Protein AF-A0A9X8Y804-F1 (afdb_monomer_lite)

Organism: NCBI:txid1849041

Structure (mmCIF, N/CA/C/O backbone):
data_AF-A0A9X8Y804-F1
#
_entry.id   AF-A0A9X8Y804-F1
#
loop_
_atom_site.group_PDB
_atom_site.id
_atom_site.type_symbol
_atom_site.label_atom_id
_atom_site.label_alt_id
_atom_site.label_comp_id
_atom_site.label_asym_id
_atom_site.label_entity_id
_atom_site.label_seq_id
_atom_site.pdbx_PDB_ins_code
_atom_site.Cartn_x
_atom_site.Cartn_y
_atom_site.Cartn_z
_atom_site.occupancy
_atom_site.B_iso_or_equiv
_atom_site.auth_seq_id
_atom_site.auth_comp_id
_atom_site.auth_asym_id
_atom_site.auth_atom_id
_atom_site.pdbx_PDB_model_num
ATOM 1 N N . MET A 1 1 ? -8.327 6.550 2.848 1.00 52.97 1 MET A N 1
ATOM 2 C CA . MET A 1 1 ? -7.069 6.947 2.173 1.00 52.97 1 MET A CA 1
ATOM 3 C C . MET A 1 1 ? -7.416 7.907 1.046 1.00 52.97 1 MET A C 1
ATOM 5 O O . MET A 1 1 ? -8.348 7.614 0.311 1.00 52.97 1 MET A O 1
ATOM 9 N N . SER A 1 2 ? -6.737 9.048 0.917 1.00 62.41 2 SER A N 1
ATOM 10 C CA . SER A 1 2 ? -6.934 9.948 -0.228 1.00 62.41 2 SER A CA 1
ATOM 11 C C . SER A 1 2 ? -6.295 9.351 -1.490 1.00 62.41 2 SER A C 1
ATOM 13 O O . SER A 1 2 ? -5.238 8.718 -1.424 1.00 62.41 2 SER A O 1
ATOM 15 N N . GLN A 1 3 ? -6.920 9.554 -2.654 1.00 70.00 3 GLN A N 1
ATOM 16 C CA . GLN A 1 3 ? -6.417 9.049 -3.944 1.00 70.00 3 GLN A CA 1
ATOM 17 C C . GLN A 1 3 ? -4.997 9.558 -4.268 1.00 70.00 3 GLN A C 1
ATOM 19 O O . GLN A 1 3 ? -4.234 8.891 -4.964 1.00 70.00 3 GLN A O 1
ATOM 24 N N . GLN A 1 4 ? -4.621 10.715 -3.720 1.00 72.50 4 GLN A N 1
ATOM 25 C CA . GLN A 1 4 ? -3.293 11.314 -3.859 1.00 72.50 4 GLN A CA 1
ATOM 26 C C . GLN A 1 4 ? -2.216 10.535 -3.093 1.00 72.50 4 GLN A C 1
ATOM 28 O O . GLN A 1 4 ? -1.166 10.236 -3.657 1.00 72.50 4 GLN A O 1
ATOM 33 N N . ALA A 1 5 ? -2.488 10.136 -1.845 1.00 68.75 5 ALA A N 1
ATOM 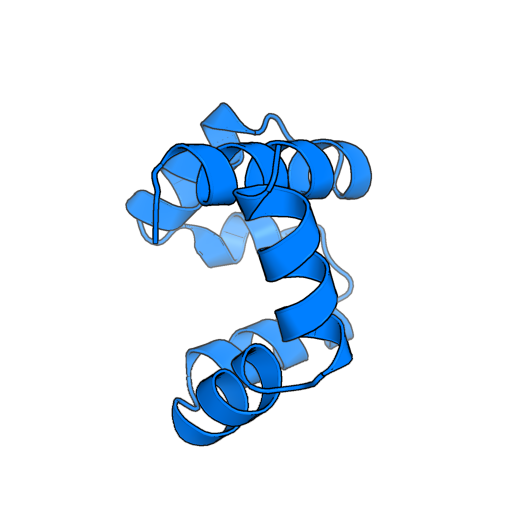34 C CA . ALA A 1 5 ? -1.555 9.325 -1.062 1.00 68.75 5 ALA A CA 1
ATOM 35 C C . ALA A 1 5 ? -1.317 7.963 -1.732 1.00 68.75 5 ALA A C 1
ATOM 37 O O . ALA A 1 5 ? -0.178 7.509 -1.836 1.00 68.75 5 ALA A O 1
ATOM 38 N N . MET A 1 6 ? -2.386 7.359 -2.261 1.00 75.50 6 MET A N 1
ATOM 39 C CA . MET A 1 6 ? -2.299 6.127 -3.042 1.00 75.50 6 MET A CA 1
ATOM 40 C C . MET A 1 6 ? -1.442 6.325 -4.300 1.00 75.50 6 MET A C 1
ATOM 42 O O . MET A 1 6 ? -0.528 5.546 -4.543 1.00 75.50 6 MET A O 1
ATOM 46 N N . ASN A 1 7 ? -1.660 7.396 -5.070 1.00 79.62 7 ASN A N 1
ATOM 47 C CA . ASN A 1 7 ? -0.866 7.673 -6.271 1.00 79.62 7 ASN A CA 1
ATOM 48 C C . ASN A 1 7 ? 0.620 7.876 -6.003 1.00 79.62 7 ASN A C 1
ATOM 50 O O . ASN A 1 7 ? 1.450 7.372 -6.756 1.00 79.62 7 ASN A O 1
ATOM 54 N N . SER A 1 8 ? 0.964 8.579 -4.932 1.00 79.62 8 SER A N 1
ATOM 55 C CA . SER A 1 8 ? 2.359 8.802 -4.566 1.00 79.62 8 SER A CA 1
ATOM 56 C C . SER A 1 8 ? 3.047 7.506 -4.115 1.00 79.62 8 SER A C 1
ATOM 58 O O . SER A 1 8 ? 4.198 7.261 -4.483 1.00 79.62 8 SER A O 1
ATOM 60 N N . LEU A 1 9 ? 2.333 6.628 -3.396 1.00 79.12 9 LEU A N 1
ATOM 61 C CA . LEU A 1 9 ? 2.821 5.285 -3.060 1.00 79.12 9 LEU A CA 1
ATOM 62 C C . LEU A 1 9 ? 3.014 4.424 -4.311 1.00 79.12 9 LEU A C 1
ATOM 64 O O . LEU A 1 9 ? 4.055 3.789 -4.459 1.00 79.12 9 LEU A O 1
ATOM 68 N N . LEU A 1 10 ? 2.049 4.444 -5.232 1.00 82.38 10 LEU A N 1
ATOM 69 C CA . LEU A 1 10 ? 2.127 3.719 -6.500 1.00 82.38 10 LEU A CA 1
ATOM 70 C C . LEU A 1 10 ? 3.278 4.224 -7.374 1.00 82.38 10 LEU A C 1
ATOM 72 O O . LEU A 1 10 ? 3.972 3.415 -7.979 1.00 82.38 10 LEU A O 1
ATOM 76 N N . GLY A 1 11 ? 3.523 5.536 -7.414 1.00 83.31 11 GLY A N 1
ATOM 77 C CA . GLY A 1 11 ? 4.657 6.131 -8.127 1.00 83.31 11 GLY A CA 1
ATOM 78 C C . GLY A 1 11 ? 5.998 5.640 -7.589 1.00 83.31 11 GLY A C 1
ATOM 79 O O . GLY A 1 11 ? 6.863 5.212 -8.353 1.00 83.31 11 GLY A O 1
ATOM 80 N N . MET A 1 12 ? 6.148 5.633 -6.265 1.00 81.31 12 MET A N 1
ATOM 81 C CA . MET A 1 12 ? 7.374 5.180 -5.610 1.00 81.31 12 MET A CA 1
ATOM 82 C C . MET A 1 12 ? 7.575 3.664 -5.747 1.00 81.31 12 MET A C 1
ATOM 84 O O . MET A 1 12 ? 8.683 3.209 -6.0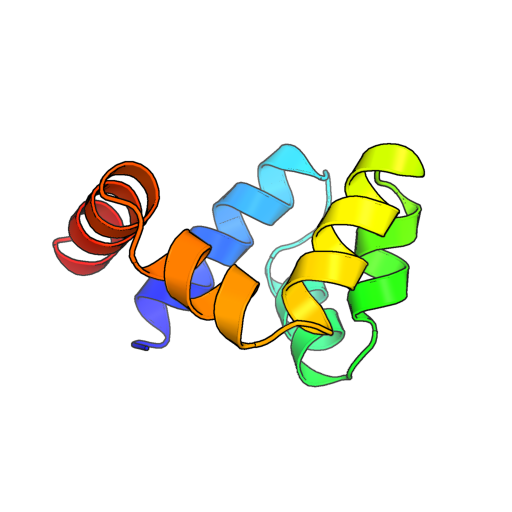37 1.00 81.31 12 MET A O 1
ATOM 88 N N . ALA A 1 13 ? 6.503 2.882 -5.597 1.00 79.94 13 ALA A N 1
ATOM 89 C CA . ALA A 1 13 ? 6.516 1.445 -5.845 1.00 79.94 13 ALA A CA 1
ATOM 90 C C . ALA A 1 13 ? 6.862 1.142 -7.307 1.00 79.94 13 ALA A C 1
ATOM 92 O O . ALA A 1 13 ? 7.690 0.278 -7.571 1.00 79.94 13 ALA A O 1
ATOM 93 N N . GLY A 1 14 ? 6.306 1.899 -8.252 1.00 80.56 14 GLY A N 1
ATOM 94 C CA . GLY A 1 14 ? 6.599 1.766 -9.674 1.00 80.56 14 GLY A CA 1
ATOM 95 C C . GLY A 1 14 ? 8.064 1.997 -10.005 1.00 80.56 14 GLY A C 1
ATOM 96 O O . GLY A 1 14 ? 8.686 1.162 -10.656 1.00 80.56 14 GLY A O 1
ATOM 97 N N . GLN A 1 15 ? 8.654 3.061 -9.461 1.00 80.81 15 GLN A N 1
ATOM 98 C CA . GLN A 1 15 ? 10.085 3.331 -9.613 1.00 80.81 15 GLN A CA 1
ATOM 99 C C . GLN A 1 15 ? 10.966 2.239 -8.993 1.00 80.81 15 GLN A C 1
ATOM 101 O O . GLN A 1 15 ? 11.968 1.851 -9.586 1.00 80.81 15 GLN A O 1
ATOM 106 N N . LYS A 1 16 ? 10.599 1.724 -7.814 1.00 75.62 16 LYS A N 1
ATOM 107 C CA . LYS A 1 16 ? 11.357 0.668 -7.121 1.00 75.62 16 LYS A CA 1
ATOM 108 C C . LYS A 1 16 ? 11.246 -0.698 -7.799 1.00 75.62 16 LYS A C 1
ATOM 110 O O . LYS A 1 16 ? 12.196 -1.471 -7.739 1.00 75.62 16 LYS A O 1
ATOM 115 N N . LEU A 1 17 ? 10.095 -0.998 -8.396 1.00 74.62 17 LEU A N 1
ATOM 116 C CA . LEU A 1 17 ? 9.779 -2.293 -9.006 1.00 74.62 17 LEU A CA 1
ATOM 117 C C . LEU A 1 17 ? 9.972 -2.302 -10.530 1.00 74.62 17 LEU A C 1
ATOM 119 O O . LEU A 1 17 ? 9.758 -3.336 -11.158 1.00 74.62 17 LEU A O 1
ATOM 123 N N . GLY A 1 18 ? 10.325 -1.164 -11.137 1.00 76.62 18 GLY A N 1
ATOM 124 C CA . GLY A 1 18 ? 10.403 -1.015 -12.592 1.00 76.62 18 GLY A CA 1
ATOM 125 C C . GLY A 1 18 ? 9.050 -1.182 -13.298 1.00 76.62 18 GLY A C 1
ATOM 126 O O . GLY A 1 18 ? 9.013 -1.575 -14.460 1.00 76.62 18 GLY A O 1
ATOM 127 N N . LYS A 1 19 ? 7.933 -0.926 -12.603 1.00 78.06 19 LYS A N 1
ATOM 128 C CA . LYS A 1 19 ? 6.566 -1.065 -13.133 1.00 78.06 19 LYS A CA 1
ATOM 129 C C . LYS A 1 19 ? 5.870 0.291 -13.222 1.00 78.06 19 LYS A C 1
ATOM 131 O O . LYS A 1 19 ? 6.152 1.203 -12.451 1.00 78.06 19 LYS A O 1
ATOM 136 N N . ASN A 1 20 ? 4.930 0.441 -14.150 1.00 83.50 20 ASN A N 1
ATOM 137 C CA . ASN A 1 20 ? 4.191 1.693 -14.282 1.00 83.50 20 ASN A CA 1
ATOM 138 C C . ASN A 1 20 ? 3.187 1.854 -13.112 1.00 83.50 20 ASN A C 1
ATOM 140 O O . ASN A 1 20 ? 2.439 0.912 -12.837 1.00 83.50 20 ASN A O 1
ATOM 144 N N . PRO A 1 21 ? 3.116 3.014 -12.428 1.00 82.00 21 PRO A N 1
ATOM 145 C CA . PRO A 1 21 ? 2.156 3.261 -11.345 1.00 82.00 21 PRO A CA 1
ATOM 146 C C . PRO A 1 21 ? 0.687 3.040 -11.735 1.00 82.00 21 PRO A C 1
ATOM 148 O O . PRO A 1 21 ? -0.100 2.587 -10.905 1.00 82.00 21 PRO A O 1
ATOM 151 N N . GLN A 1 22 ? 0.303 3.316 -12.986 1.00 83.62 22 GLN A N 1
ATOM 152 C CA . GLN A 1 22 ? -1.058 3.039 -13.466 1.00 83.62 22 GLN A CA 1
ATOM 153 C C . GLN A 1 22 ? -1.315 1.539 -13.616 1.00 83.62 22 GLN A C 1
ATOM 155 O O . GLN A 1 22 ? -2.380 1.066 -13.229 1.00 83.62 22 GLN A O 1
ATOM 160 N N . GLN A 1 23 ? -0.325 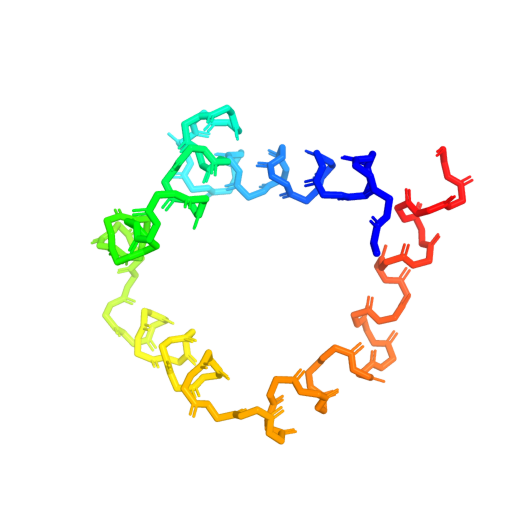0.779 -14.093 1.00 82.62 23 GLN A N 1
ATOM 161 C CA . GLN A 1 23 ? -0.416 -0.683 -14.152 1.00 82.62 23 GLN A CA 1
ATOM 162 C C . GLN A 1 23 ? -0.454 -1.293 -12.749 1.00 82.62 23 GLN A C 1
ATOM 164 O O . GLN A 1 23 ? -1.235 -2.202 -12.502 1.00 82.62 23 GLN A O 1
ATOM 169 N N . LEU A 1 24 ? 0.335 -0.759 -11.812 1.00 81.44 24 LEU A N 1
ATOM 170 C CA . LEU A 1 24 ? 0.287 -1.132 -10.397 1.00 81.44 24 LEU A CA 1
ATOM 171 C C . LEU A 1 24 ? -1.104 -0.919 -9.806 1.00 81.44 24 LEU A C 1
ATOM 173 O O . LEU A 1 24 ? -1.622 -1.810 -9.140 1.00 81.44 24 LEU A O 1
ATOM 177 N N . ARG A 1 25 ? -1.722 0.236 -10.075 1.00 82.69 25 ARG A N 1
ATOM 178 C CA . ARG A 1 25 ? -3.078 0.528 -9.611 1.00 82.69 25 ARG A CA 1
ATOM 179 C C . ARG A 1 25 ? -4.074 -0.500 -10.141 1.00 82.69 25 ARG A C 1
ATOM 181 O O . ARG A 1 25 ? -4.753 -1.134 -9.346 1.00 82.69 25 ARG A O 1
ATOM 188 N N . GLN A 1 26 ? -4.095 -0.702 -11.457 1.00 84.19 26 GLN A N 1
ATOM 189 C CA . GLN A 1 26 ? -5.000 -1.649 -12.106 1.00 84.19 26 GLN A CA 1
ATOM 190 C C . GLN A 1 26 ? -4.793 -3.079 -11.604 1.00 84.19 26 GLN A C 1
ATOM 192 O O . GLN A 1 26 ? -5.762 -3.801 -11.402 1.00 84.19 26 GLN A O 1
ATOM 197 N N . GLN A 1 27 ? -3.546 -3.481 -11.357 1.00 80.62 27 GLN A N 1
ATOM 198 C CA . GLN A 1 27 ? -3.239 -4.807 -10.830 1.00 80.62 27 GLN A CA 1
ATOM 199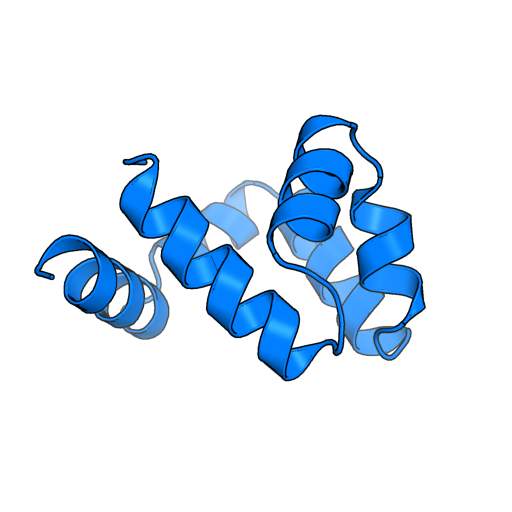 C C . GLN A 1 27 ? -3.671 -4.954 -9.367 1.00 80.62 27 GLN A C 1
ATOM 201 O O . GLN A 1 27 ? -4.158 -6.011 -8.986 1.00 80.62 27 GLN A O 1
ATOM 206 N N . ILE A 1 28 ? -3.564 -3.909 -8.545 1.00 78.62 28 ILE A N 1
ATOM 207 C CA . ILE A 1 28 ? -4.070 -3.941 -7.164 1.00 78.62 28 ILE A CA 1
ATOM 208 C C . ILE A 1 28 ? -5.603 -3.951 -7.143 1.00 78.62 28 ILE A C 1
ATOM 210 O O . ILE A 1 28 ? -6.193 -4.790 -6.467 1.00 78.62 28 ILE A O 1
ATOM 214 N N . GLU A 1 29 ? -6.244 -3.063 -7.904 1.00 78.94 29 GLU A N 1
ATOM 215 C CA . GLU A 1 29 ? -7.708 -2.959 -8.000 1.00 78.94 29 GLU A CA 1
ATOM 216 C C . GLU A 1 29 ? -8.334 -4.213 -8.625 1.00 78.94 29 GLU A C 1
ATOM 218 O O . GLU A 1 29 ? -9.406 -4.643 -8.212 1.00 78.94 29 GLU A O 1
ATOM 223 N N . GLY A 1 30 ? -7.644 -4.834 -9.583 1.00 76.50 30 GLY A N 1
ATOM 224 C CA . GLY A 1 30 ? -8.063 -6.070 -10.241 1.00 76.50 30 GLY A CA 1
ATOM 225 C C . GLY A 1 30 ? -7.700 -7.355 -9.490 1.00 76.50 30 GLY A C 1
ATOM 226 O O . GLY A 1 30 ? -7.930 -8.438 -10.020 1.00 76.50 30 GLY A O 1
ATOM 227 N N . GLY A 1 31 ? -7.098 -7.276 -8.295 1.00 69.69 31 GLY A N 1
ATOM 228 C CA . GLY A 1 31 ? -6.695 -8.455 -7.511 1.00 69.69 31 GLY A CA 1
ATOM 229 C C . GLY A 1 31 ? -5.453 -9.196 -8.035 1.00 69.69 31 GLY A C 1
ATOM 230 O O . GLY A 1 31 ? -5.048 -10.211 -7.472 1.00 69.69 31 GLY A O 1
ATOM 231 N N . GLN A 1 32 ? -4.786 -8.660 -9.057 1.00 75.88 32 GLN A N 1
ATOM 232 C CA . GLN A 1 32 ? -3.522 -9.136 -9.639 1.00 75.88 32 GLN A CA 1
ATOM 233 C C . GLN A 1 32 ? -2.288 -8.676 -8.842 1.00 75.88 32 GLN A C 1
ATOM 235 O O . GLN A 1 32 ? -1.179 -8.572 -9.367 1.00 75.88 32 GLN A O 1
ATOM 240 N N . VAL A 1 33 ? -2.437 -8.431 -7.535 1.00 72.06 33 VAL A N 1
ATOM 241 C CA . VAL A 1 33 ? -1.310 -8.109 -6.641 1.00 72.06 33 VAL A CA 1
ATOM 242 C C . VAL A 1 33 ? -0.229 -9.190 -6.733 1.00 72.06 33 VAL A C 1
ATOM 244 O O . VAL A 1 33 ? 0.959 -8.895 -6.669 1.00 72.06 33 VAL A O 1
ATOM 247 N N . LYS A 1 34 ? -0.622 -10.442 -6.974 1.00 68.44 34 LYS A N 1
ATOM 248 C CA . LYS A 1 34 ? 0.293 -11.575 -7.134 1.00 68.44 34 LYS A CA 1
ATOM 249 C C . LYS A 1 34 ? 1.272 -11.400 -8.307 1.00 68.44 34 LYS A C 1
ATOM 251 O O . LYS A 1 34 ? 2.441 -11.736 -8.154 1.00 68.44 34 LYS A O 1
ATOM 256 N N . ASP A 1 35 ? 0.843 -10.799 -9.417 1.00 70.94 35 ASP A N 1
ATOM 257 C CA . ASP A 1 35 ? 1.690 -10.510 -10.587 1.00 70.94 35 ASP A CA 1
ATOM 258 C C . ASP A 1 35 ? 2.658 -9.341 -10.342 1.00 70.94 35 ASP A C 1
ATOM 260 O O . ASP A 1 35 ? 3.738 -9.255 -10.937 1.00 70.94 35 ASP A O 1
ATOM 264 N N . LEU A 1 36 ? 2.313 -8.440 -9.420 1.00 69.12 36 LEU A N 1
ATOM 265 C CA . LEU A 1 36 ? 3.231 -7.418 -8.910 1.00 69.12 36 LEU A CA 1
ATOM 266 C C . LEU A 1 36 ? 4.307 -8.031 -8.019 1.00 69.12 36 LEU A C 1
ATOM 268 O O . LEU A 1 36 ? 5.475 -7.658 -8.122 1.00 69.12 36 LEU A O 1
ATOM 272 N N . LEU A 1 37 ? 3.909 -8.993 -7.186 1.00 71.50 37 LEU A N 1
ATOM 273 C CA . LEU A 1 37 ? 4.802 -9.734 -6.302 1.00 71.50 37 LEU A CA 1
ATOM 274 C C . LEU A 1 37 ? 5.660 -10.771 -7.039 1.00 71.50 37 LEU A C 1
ATOM 276 O O . LEU A 1 37 ? 6.704 -11.144 -6.521 1.00 71.50 37 LEU A O 1
ATOM 280 N N . GLY A 1 38 ? 5.276 -11.206 -8.241 1.00 68.19 38 GLY A N 1
ATOM 281 C CA . GLY A 1 38 ? 6.036 -12.187 -9.027 1.00 68.19 38 GLY A CA 1
ATOM 282 C C . GLY A 1 38 ? 7.435 -11.718 -9.447 1.00 68.19 38 GLY A C 1
ATOM 283 O O . GLY A 1 38 ? 8.322 -12.544 -9.628 1.00 68.19 38 GLY A O 1
ATOM 284 N N . ASN A 1 39 ? 7.652 -10.401 -9.542 1.00 70.31 39 ASN A N 1
ATOM 285 C CA . ASN A 1 39 ? 8.975 -9.812 -9.797 1.00 70.31 39 ASN A CA 1
ATOM 286 C C . ASN A 1 39 ? 9.749 -9.484 -8.507 1.00 70.31 39 ASN A C 1
ATOM 288 O O . ASN A 1 39 ? 10.884 -9.015 -8.578 1.00 70.31 39 ASN A O 1
ATOM 292 N N . LEU A 1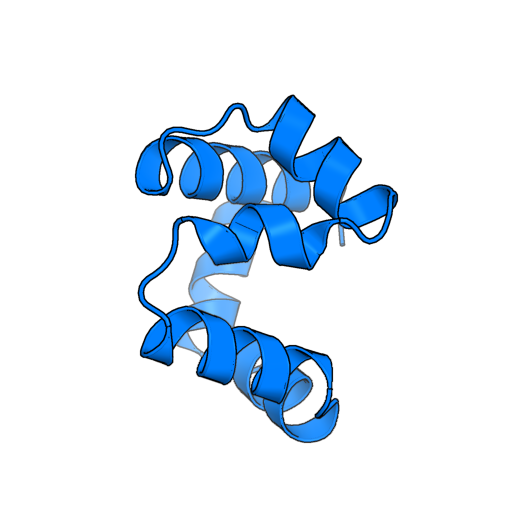 40 ? 9.137 -9.669 -7.335 1.00 70.25 40 LEU A N 1
ATOM 293 C CA . LEU A 1 40 ? 9.827 -9.563 -6.056 1.00 70.25 40 LEU A CA 1
ATOM 294 C C . LEU A 1 40 ? 10.482 -10.899 -5.718 1.00 70.25 40 LEU A C 1
ATOM 296 O O . LEU A 1 40 ? 10.000 -11.960 -6.107 1.00 70.25 40 LEU A O 1
ATOM 300 N N . ASP A 1 41 ? 11.558 -10.844 -4.932 1.00 79.44 41 ASP A N 1
ATOM 301 C CA . ASP A 1 41 ? 12.138 -12.053 -4.355 1.00 79.44 41 ASP A CA 1
ATOM 302 C C . ASP A 1 41 ? 11.039 -12.890 -3.678 1.00 79.44 41 ASP A C 1
ATOM 304 O O . ASP A 1 41 ? 10.207 -12.323 -2.957 1.00 79.44 41 ASP A O 1
ATOM 308 N N . PRO A 1 42 ? 11.044 -14.226 -3.824 1.00 77.50 42 PRO A N 1
ATOM 309 C CA . PRO A 1 42 ? 9.996 -15.096 -3.285 1.00 77.50 42 PRO A CA 1
ATOM 310 C C . PRO A 1 42 ? 9.800 -14.908 -1.775 1.00 77.50 42 PRO A C 1
ATOM 312 O O . PRO A 1 42 ? 8.680 -14.973 -1.271 1.00 77.50 42 PRO A O 1
ATOM 315 N N . GLN A 1 43 ? 10.873 -14.576 -1.055 1.00 80.94 43 GLN A N 1
ATOM 316 C CA . GLN A 1 43 ? 10.829 -14.263 0.370 1.00 80.94 43 GLN A CA 1
ATOM 317 C C . GLN A 1 43 ? 10.082 -12.949 0.669 1.00 80.94 43 GLN A C 1
ATOM 319 O O . GLN A 1 43 ? 9.304 -12.882 1.619 1.00 80.94 43 GLN A O 1
ATOM 324 N N . LYS A 1 44 ? 10.272 -11.909 -0.154 1.00 79.31 44 LYS A N 1
ATOM 325 C CA . LYS A 1 44 ? 9.553 -10.629 -0.031 1.00 79.31 44 LYS A CA 1
ATOM 326 C C . LYS A 1 44 ? 8.092 -10.788 -0.440 1.00 79.31 44 LYS A C 1
ATOM 328 O O . LYS A 1 44 ? 7.209 -10.290 0.250 1.00 79.31 44 LYS A O 1
ATOM 333 N N . ALA A 1 45 ? 7.832 -11.523 -1.520 1.00 81.38 45 ALA A N 1
ATOM 334 C CA . ALA A 1 45 ? 6.482 -11.843 -1.968 1.00 81.38 45 ALA A CA 1
ATOM 335 C C . ALA A 1 45 ? 5.692 -12.596 -0.885 1.00 81.38 45 ALA A C 1
ATOM 337 O O . ALA A 1 45 ? 4.551 -12.236 -0.599 1.00 81.38 45 ALA A O 1
ATOM 338 N N . ALA A 1 46 ? 6.311 -13.584 -0.229 1.00 83.38 46 ALA A N 1
ATOM 339 C CA . ALA A 1 46 ? 5.703 -14.317 0.877 1.00 83.38 46 ALA A CA 1
ATOM 340 C C . ALA A 1 46 ? 5.388 -13.411 2.076 1.00 83.38 46 ALA A C 1
ATOM 342 O O . ALA A 1 46 ? 4.283 -13.492 2.604 1.00 83.38 46 ALA A O 1
ATOM 343 N N . GLN A 1 47 ? 6.301 -12.511 2.460 1.00 83.12 47 GLN A N 1
ATOM 344 C CA . GLN A 1 47 ? 6.056 -11.550 3.544 1.00 83.12 47 GLN A CA 1
ATOM 345 C C . GLN A 1 47 ? 4.894 -10.605 3.231 1.00 83.12 47 GLN A C 1
ATOM 347 O O . GLN A 1 47 ? 4.037 -10.386 4.083 1.00 83.12 47 GLN A O 1
ATOM 352 N N . VAL A 1 48 ? 4.825 -10.070 2.006 1.00 82.19 48 VAL A N 1
ATOM 353 C CA . VAL A 1 48 ? 3.699 -9.212 1.606 1.00 82.19 48 VAL A CA 1
ATOM 354 C C . VAL A 1 48 ? 2.398 -10.007 1.607 1.00 82.19 48 VAL A C 1
ATOM 356 O O . VAL A 1 48 ? 1.395 -9.537 2.133 1.00 82.19 48 VAL A O 1
ATOM 359 N N . ASN A 1 49 ? 2.410 -11.231 1.081 1.00 80.88 49 ASN A N 1
ATOM 360 C CA . ASN A 1 49 ? 1.233 -12.092 1.078 1.00 80.88 49 ASN A CA 1
ATOM 361 C C . ASN A 1 49 ? 0.784 -12.447 2.508 1.00 80.88 49 ASN A C 1
ATOM 363 O O . ASN A 1 49 ? -0.409 -12.460 2.790 1.00 80.88 49 ASN A O 1
ATOM 367 N N . GLN A 1 50 ? 1.720 -12.681 3.430 1.00 85.00 50 GLN A N 1
ATOM 368 C CA . GLN A 1 50 ? 1.422 -12.889 4.847 1.00 85.00 50 GLN A CA 1
ATOM 369 C C . GLN A 1 50 ? 0.810 -11.646 5.486 1.00 85.00 50 GLN A C 1
ATOM 371 O O . GLN A 1 50 ? -0.209 -11.777 6.150 1.00 85.00 50 GLN A O 1
ATOM 376 N N . LEU A 1 51 ? 1.360 -10.452 5.241 1.00 83.81 51 LEU A N 1
ATOM 377 C CA . LEU A 1 51 ? 0.757 -9.210 5.727 1.00 83.81 51 LEU A CA 1
ATOM 378 C C . LEU A 1 51 ? -0.673 -9.037 5.202 1.00 83.81 51 LEU A C 1
ATOM 380 O O . LEU A 1 51 ? -1.574 -8.739 5.975 1.00 83.81 51 LEU A O 1
ATOM 384 N N . LEU A 1 52 ? -0.894 -9.237 3.900 1.00 80.31 52 LEU A N 1
ATOM 385 C CA . LEU A 1 52 ? -2.207 -9.047 3.275 1.00 80.31 52 LEU A CA 1
ATOM 386 C C . LEU A 1 52 ? -3.249 -10.061 3.759 1.00 80.31 52 LEU A C 1
ATOM 388 O O . LEU A 1 52 ? -4.412 -9.706 3.917 1.00 80.31 52 LEU A O 1
ATOM 392 N N . ASN A 1 53 ? -2.840 -11.305 4.018 1.00 84.31 53 ASN A N 1
ATOM 393 C CA . ASN A 1 53 ? -3.727 -12.332 4.571 1.00 84.31 53 ASN A CA 1
ATOM 394 C C . ASN A 1 53 ? -3.924 -12.206 6.088 1.00 84.31 53 ASN A C 1
ATOM 396 O O . ASN A 1 53 ? -4.765 -12.906 6.647 1.00 84.31 53 ASN A O 1
ATOM 400 N N . ASN A 1 54 ? -3.149 -11.355 6.766 1.00 86.56 54 ASN A N 1
ATOM 401 C CA . ASN A 1 54 ? -3.139 -11.270 8.218 1.00 86.56 54 ASN A CA 1
ATOM 402 C C . ASN A 1 54 ? -3.470 -9.838 8.674 1.00 86.56 54 ASN A C 1
ATOM 404 O O . ASN A 1 54 ? -2.567 -9.019 8.882 1.00 86.56 54 ASN A O 1
ATOM 408 N N . PRO A 1 55 ? -4.766 -9.509 8.835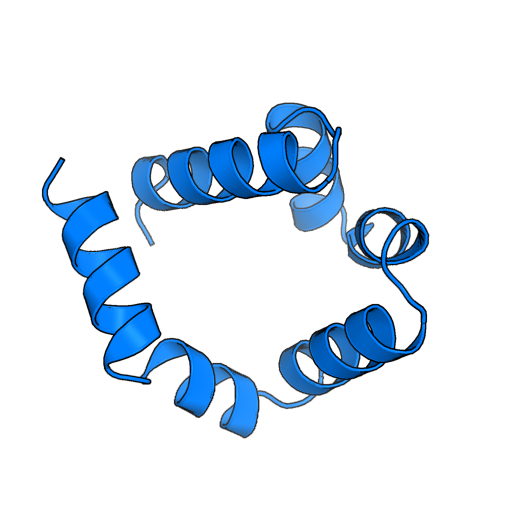 1.00 81.06 55 PRO A N 1
ATOM 409 C CA . PRO A 1 55 ? -5.223 -8.138 9.050 1.00 81.06 55 PRO A CA 1
ATOM 410 C C . PRO A 1 55 ? -4.605 -7.492 10.294 1.00 81.06 55 PRO A C 1
ATOM 412 O O . PRO A 1 55 ? -4.264 -6.317 10.248 1.00 81.06 55 PRO A O 1
ATOM 415 N N . GLN A 1 56 ? -4.349 -8.254 11.363 1.00 88.31 56 GLN A N 1
ATOM 416 C CA . GLN A 1 56 ? -3.684 -7.730 12.563 1.00 88.31 56 GLN A CA 1
ATOM 417 C C . GLN A 1 56 ? -2.239 -7.289 12.290 1.00 88.31 56 GLN A C 1
ATOM 419 O O . GLN A 1 56 ? -1.797 -6.256 12.793 1.00 88.31 56 GLN A O 1
ATOM 424 N N . GLN A 1 57 ? -1.485 -8.052 11.492 1.00 87.06 57 GLN A N 1
ATOM 425 C CA . GLN A 1 57 ? -0.120 -7.671 11.117 1.00 87.06 57 GLN A CA 1
ATOM 426 C C . GLN A 1 57 ? -0.124 -6.484 10.160 1.00 87.06 57 GLN A C 1
ATOM 428 O O . GLN A 1 57 ? 0.707 -5.587 10.297 1.00 87.06 57 GLN A O 1
ATOM 433 N N . LEU A 1 58 ? -1.076 -6.449 9.225 1.00 85.06 58 LEU A N 1
ATOM 434 C CA . LEU A 1 58 ? -1.272 -5.302 8.348 1.00 85.06 58 LEU A CA 1
ATOM 435 C C . LEU A 1 58 ? -1.586 -4.039 9.154 1.00 85.06 58 LEU A C 1
ATOM 437 O O . LEU A 1 58 ? -0.971 -3.001 8.925 1.00 85.06 58 LEU A O 1
ATOM 441 N N . GLU A 1 59 ? -2.486 -4.126 10.133 1.00 85.06 59 GLU A N 1
ATOM 442 C CA . GLU A 1 59 ? -2.810 -3.017 11.026 1.00 85.06 59 GLU A CA 1
ATOM 443 C C . GLU A 1 59 ? -1.598 -2.558 11.827 1.00 85.06 59 GLU A C 1
ATOM 445 O O . GLU A 1 59 ? -1.372 -1.355 11.920 1.00 85.06 59 GLU A O 1
ATOM 450 N N . GLN A 1 60 ? -0.792 -3.469 12.375 1.00 87.81 60 GLN A N 1
ATOM 451 C CA . GLN A 1 60 ? 0.441 -3.111 13.083 1.00 87.81 60 GLN A CA 1
ATOM 452 C C . GLN A 1 60 ? 1.464 -2.452 12.155 1.00 87.81 60 GLN A C 1
ATOM 454 O O . GLN A 1 60 ? 2.081 -1.452 12.524 1.00 87.81 60 GLN A O 1
ATOM 459 N N . PHE A 1 61 ? 1.616 -2.968 10.936 1.00 86.38 61 PHE A N 1
ATOM 460 C CA . PHE A 1 61 ? 2.506 -2.406 9.930 1.00 86.38 61 PHE A CA 1
ATOM 461 C C . PHE A 1 61 ? 2.084 -0.989 9.536 1.00 86.38 61 PHE A C 1
ATOM 463 O O . PHE A 1 61 ? 2.895 -0.065 9.605 1.00 86.38 61 PHE A O 1
ATOM 470 N N . LEU A 1 62 ? 0.803 -0.792 9.211 1.00 84.25 62 LEU A N 1
ATOM 471 C CA . LEU A 1 62 ? 0.219 0.520 8.927 1.00 84.25 62 LEU A CA 1
ATOM 472 C C . LEU A 1 62 ? 0.304 1.454 10.136 1.00 84.25 62 LEU A C 1
ATOM 474 O O . LEU A 1 62 ? 0.505 2.659 9.975 1.00 84.25 62 LEU A O 1
ATOM 478 N N . ASN A 1 63 ? 0.181 0.902 11.347 1.00 86.38 63 ASN A N 1
ATOM 479 C CA . ASN A 1 63 ? 0.270 1.678 12.571 1.00 86.38 63 ASN A CA 1
ATOM 480 C C . ASN A 1 63 ? 1.702 1.992 13.017 1.00 86.38 63 ASN A C 1
ATOM 482 O O . ASN A 1 63 ? 1.882 2.800 13.936 1.00 86.38 63 ASN A O 1
ATOM 486 N N . SER A 1 64 ? 2.707 1.381 12.392 1.00 91.06 64 SER A N 1
ATOM 487 C CA . SER A 1 64 ? 4.101 1.590 12.759 1.00 91.06 64 SER A CA 1
ATOM 488 C C . SER A 1 64 ? 4.489 3.065 12.571 1.00 91.06 64 SER A C 1
ATOM 490 O O . SER A 1 64 ? 4.063 3.705 11.605 1.00 91.06 64 SER A O 1
ATOM 492 N N . PRO A 1 65 ? 5.306 3.649 13.466 1.00 83.50 65 PRO A N 1
ATOM 493 C CA . PRO A 1 65 ? 5.677 5.066 13.396 1.00 83.50 65 PRO A CA 1
ATOM 494 C C . PRO A 1 65 ? 6.404 5.419 12.092 1.00 83.50 65 PRO A C 1
ATOM 496 O O . PRO A 1 65 ? 6.273 6.530 11.582 1.00 83.50 65 PRO A O 1
ATOM 499 N N . GLN A 1 66 ? 7.126 4.458 11.518 1.00 82.19 66 GLN A N 1
ATOM 500 C CA . GLN A 1 66 ? 7.816 4.599 10.238 1.00 82.19 66 GLN A CA 1
ATOM 501 C C . GLN A 1 66 ? 6.811 4.742 9.087 1.00 82.19 66 GLN A C 1
ATOM 503 O O . GLN A 1 66 ? 6.913 5.680 8.295 1.00 82.19 66 GLN A O 1
ATOM 508 N N . VAL A 1 67 ? 5.798 3.872 9.031 1.00 86.25 67 VAL A N 1
ATOM 509 C CA . VAL A 1 67 ? 4.747 3.934 8.006 1.00 86.25 67 VAL A CA 1
ATOM 510 C C . VAL A 1 67 ? 3.834 5.136 8.229 1.00 86.25 67 VAL A C 1
ATOM 512 O O . VAL A 1 67 ? 3.567 5.869 7.281 1.00 86.25 67 VAL A O 1
ATOM 515 N N . LYS A 1 68 ? 3.441 5.433 9.473 1.00 83.75 68 LYS A N 1
ATOM 516 C CA . LYS A 1 68 ? 2.696 6.655 9.819 1.00 83.75 68 LYS A CA 1
ATOM 517 C C . LYS A 1 68 ? 3.439 7.919 9.395 1.00 83.75 68 LYS A C 1
ATOM 519 O O . LYS A 1 68 ? 2.825 8.816 8.829 1.00 83.75 68 LYS A O 1
ATOM 524 N N . GLY A 1 69 ? 4.751 7.987 9.624 1.00 85.06 69 GLY A N 1
ATOM 525 C CA . GLY A 1 69 ? 5.585 9.115 9.210 1.00 85.06 69 GLY A CA 1
ATOM 526 C C . GLY A 1 69 ? 5.679 9.259 7.690 1.00 85.06 69 GLY A C 1
ATOM 527 O O . GLY A 1 69 ? 5.611 10.373 7.174 1.00 85.06 69 GLY A O 1
ATOM 528 N N . LEU A 1 70 ? 5.781 8.145 6.959 1.00 81.69 70 LEU A N 1
ATOM 529 C CA . LEU A 1 70 ? 5.731 8.142 5.494 1.00 81.69 70 LEU A CA 1
ATOM 530 C C . LEU A 1 70 ? 4.368 8.620 4.980 1.00 81.69 70 LEU A C 1
ATOM 532 O O . LEU A 1 70 ? 4.314 9.533 4.160 1.00 81.69 70 LEU A O 1
ATOM 536 N N . LEU A 1 71 ? 3.274 8.056 5.497 1.00 80.50 71 LEU A N 1
ATOM 537 C CA . LEU A 1 71 ? 1.906 8.438 5.137 1.00 80.50 71 LEU A CA 1
ATOM 538 C C . LEU A 1 71 ? 1.621 9.904 5.476 1.00 80.50 71 LEU A C 1
ATOM 540 O O . LEU A 1 71 ? 1.029 10.611 4.667 1.00 80.50 71 LEU A O 1
ATOM 544 N N . GLY A 1 72 ? 2.089 10.380 6.629 1.00 81.25 72 GLY A N 1
ATOM 545 C CA . GLY A 1 72 ? 1.987 11.780 7.031 1.00 81.25 72 GLY A CA 1
ATOM 546 C C . GLY A 1 72 ? 2.702 12.710 6.052 1.00 81.25 72 GLY A C 1
ATOM 547 O O . GLY A 1 72 ? 2.104 13.669 5.579 1.00 81.25 72 GLY A O 1
ATOM 548 N N . LYS A 1 73 ? 3.941 12.382 5.662 1.00 78.69 73 LYS A N 1
ATOM 549 C CA . LYS A 1 73 ? 4.700 13.146 4.654 1.00 78.69 73 LYS A CA 1
ATOM 550 C C . LYS A 1 73 ? 4.051 13.124 3.267 1.00 78.69 73 LYS A C 1
ATOM 552 O O . LYS A 1 73 ? 4.194 14.086 2.523 1.00 78.69 73 LYS A O 1
ATOM 557 N N . LEU A 1 74 ? 3.364 12.036 2.917 1.00 70.00 74 LEU A N 1
ATOM 558 C CA . LEU A 1 74 ? 2.628 11.900 1.657 1.00 70.00 74 LEU A CA 1
ATOM 559 C C . LEU A 1 74 ? 1.310 12.685 1.658 1.00 70.00 74 LEU A C 1
ATOM 561 O O . LEU A 1 74 ? 0.904 13.157 0.605 1.00 70.00 74 LEU A O 1
ATOM 565 N N . MET A 1 75 ? 0.639 12.801 2.810 1.00 69.94 75 MET A N 1
ATOM 566 C CA . MET A 1 75 ? -0.629 13.529 2.959 1.00 69.94 75 MET A CA 1
ATOM 567 C C . MET A 1 75 ? -0.452 15.030 3.214 1.00 69.94 75 MET A C 1
ATOM 569 O O . MET A 1 75 ? -1.375 15.792 2.956 1.00 69.94 75 MET A O 1
ATOM 573 N N . GLN A 1 76 ? 0.702 15.460 3.726 1.00 67.31 76 GLN A N 1
ATOM 574 C CA . GLN A 1 76 ? 1.030 16.876 3.939 1.00 67.31 76 GLN A CA 1
ATOM 575 C C . GLN A 1 76 ? 1.538 17.592 2.675 1.00 67.31 76 GLN A C 1
ATOM 577 O O . GLN A 1 76 ? 1.966 18.741 2.769 1.00 67.31 76 GLN A O 1
ATOM 582 N N . LYS A 1 77 ? 1.535 16.923 1.517 1.00 50.06 77 LYS A N 1
ATOM 583 C CA . LYS A 1 77 ? 2.065 17.452 0.259 1.00 50.06 77 LYS A CA 1
ATOM 584 C C . LYS A 1 77 ? 0.984 17.657 -0.791 1.00 50.06 77 LYS A C 1
ATOM 586 O O . LYS A 1 77 ? 0.038 16.841 -0.822 1.00 50.06 77 LYS A O 1
#

Radius of gyration: 12.74 Å; chains: 1; bounding box: 20×32×28 Å

Sequence (77 aa):
MSQQAMNSLLGMAGQKLGKNPQQLRQQIEGGQVKDLLGNLDPQKAAQVNQLLNNPQQLEQFLNSPQVKGLLGKLMQK

pLDDT: mean 78.51, std 7.39, range [50.06, 91.06]

Secondary structure (DSSP, 8-state):
--HHHHHHHHHHHHHHHT--HHHHHHHHHTTTHHHHHTTS-HHHHHHHHHHHH-HHHHHHHHHSHHHHHHHHHHH--

Foldseek 3Di:
DDPQLLLVVLPVLCVVQVHDSVVVVCCVVVVVVVVSLVSPDPVVSVVVVCLVVPVVNVVCVCVDPVNVVSSVVRVVD